Protein AF-A0A0N4VY64-F1 (afdb_monomer_lite)

pLDDT: mean 78.3, std 12.64, range [46.25, 90.62]

Foldseek 3Di:
DDDLPDDPVQLVQLLVQLPPVVPSDHDPLSVVSSVVQSVCVVVVHDRDNHHDLVSPDPVRNPPPPPPPPPPDD

Structure (mmCIF, N/CA/C/O backbone):
data_AF-A0A0N4VY64-F1
#
_entry.id   AF-A0A0N4VY64-F1
#
loop_
_atom_site.group_PDB
_atom_site.id
_atom_site.type_symbol
_atom_site.label_atom_id
_atom_site.label_alt_id
_atom_site.label_comp_id
_atom_site.label_asym_id
_atom_site.label_entity_id
_atom_site.label_seq_id
_atom_site.pdbx_PDB_ins_code
_atom_site.Cartn_x
_atom_site.Cartn_y
_atom_site.Cartn_z
_atom_site.occupancy
_atom_site.B_iso_or_equiv
_atom_site.auth_seq_id
_atom_site.auth_comp_id
_atom_site.auth_asym_id
_atom_site.auth_atom_id
_atom_site.pdbx_PDB_model_num
ATOM 1 N N . MET A 1 1 ? 0.550 13.161 8.190 1.00 46.25 1 MET A N 1
ATOM 2 C CA . MET A 1 1 ? 0.270 11.930 7.422 1.00 46.25 1 MET A CA 1
ATOM 3 C C . MET A 1 1 ? -0.921 11.209 8.045 1.00 46.25 1 MET A C 1
ATOM 5 O O . MET A 1 1 ? -0.707 10.282 8.797 1.00 46.25 1 MET A O 1
ATOM 9 N N . VAL A 1 2 ? -2.162 11.651 7.811 1.00 58.94 2 VAL A N 1
ATOM 10 C CA . VAL A 1 2 ? -3.379 10.869 8.123 1.00 58.94 2 VAL A CA 1
ATOM 11 C C . VAL A 1 2 ? -4.517 11.445 7.276 1.00 58.94 2 VAL A C 1
ATOM 13 O O . VAL A 1 2 ? -5.049 12.492 7.633 1.00 58.94 2 VAL A O 1
ATOM 16 N N . LYS A 1 3 ? -4.881 10.831 6.145 1.00 51.31 3 LYS A N 1
ATOM 17 C CA . LYS A 1 3 ? -6.150 11.167 5.458 1.00 51.31 3 LYS A CA 1
ATOM 18 C C . LYS A 1 3 ? -6.881 9.991 4.813 1.00 51.31 3 LYS A C 1
ATOM 20 O O . LYS A 1 3 ? -7.948 10.197 4.251 1.00 51.31 3 LYS A O 1
ATOM 25 N N . SER A 1 4 ? -6.417 8.764 4.996 1.00 54.78 4 SER A N 1
ATOM 26 C CA . SER A 1 4 ? -7.287 7.602 4.833 1.00 54.78 4 SER A CA 1
ATOM 27 C C . SER A 1 4 ? -7.941 7.389 6.195 1.00 54.78 4 SER A C 1
ATOM 29 O O . SER A 1 4 ? -7.247 7.048 7.148 1.00 54.78 4 SER A O 1
ATOM 31 N N . LYS A 1 5 ? -9.251 7.615 6.345 1.00 67.38 5 LYS A N 1
ATOM 32 C CA . LYS A 1 5 ? -10.003 7.322 7.590 1.00 67.38 5 LYS A CA 1
ATOM 33 C C . LYS A 1 5 ? -10.105 5.806 7.875 1.00 67.38 5 LYS A C 1
ATOM 35 O O . LYS A 1 5 ? -11.072 5.344 8.472 1.00 67.38 5 LYS A O 1
ATOM 40 N N . LEU A 1 6 ? -9.152 5.019 7.382 1.00 75.69 6 LEU A N 1
ATOM 41 C CA . LEU A 1 6 ? -9.166 3.570 7.437 1.00 75.69 6 LEU A CA 1
ATOM 42 C C . LEU A 1 6 ? -8.492 3.089 8.729 1.00 75.69 6 LEU A C 1
ATOM 44 O O . LEU A 1 6 ? -7.491 3.670 9.150 1.00 75.69 6 LEU A O 1
ATOM 48 N N . PRO A 1 7 ? -9.004 2.016 9.354 1.00 83.38 7 PRO A N 1
ATOM 49 C CA . PRO A 1 7 ? -8.360 1.402 10.508 1.00 83.38 7 PRO A CA 1
ATOM 50 C C . PRO A 1 7 ? -6.934 0.945 10.177 1.00 83.38 7 PRO A C 1
ATOM 52 O O . PRO A 1 7 ? -6.692 0.421 9.089 1.00 83.38 7 PRO A O 1
ATOM 55 N N . ASN A 1 8 ? -6.015 1.006 11.146 1.00 82.31 8 ASN A N 1
ATOM 56 C CA . ASN A 1 8 ? -4.651 0.477 10.982 1.00 82.31 8 ASN A CA 1
ATOM 57 C C . ASN A 1 8 ? -4.628 -1.003 10.560 1.00 82.31 8 ASN A C 1
ATOM 59 O O . ASN A 1 8 ? -3.767 -1.410 9.788 1.00 82.31 8 ASN A O 1
ATOM 63 N N . SER A 1 9 ? -5.607 -1.801 11.002 1.00 86.12 9 SER A N 1
ATOM 64 C CA . SER A 1 9 ? -5.755 -3.197 10.563 1.00 86.12 9 SER A CA 1
ATOM 65 C C . SER A 1 9 ? -5.978 -3.316 9.049 1.00 86.12 9 SER A C 1
ATOM 67 O O . SER A 1 9 ? -5.452 -4.224 8.411 1.00 86.12 9 SER A O 1
ATOM 69 N N . VAL A 1 10 ? -6.719 -2.375 8.459 1.00 86.62 10 VAL A N 1
ATOM 70 C CA . VAL A 1 10 ? -6.983 -2.324 7.017 1.00 86.62 10 VAL A CA 1
ATOM 71 C C . VAL A 1 10 ? -5.745 -1.846 6.268 1.00 86.62 10 VAL A C 1
ATOM 73 O O . VAL A 1 10 ? -5.362 -2.471 5.288 1.00 86.62 10 VAL A O 1
ATOM 76 N N . LEU A 1 11 ? -5.080 -0.798 6.760 1.00 87.25 11 LEU A N 1
ATOM 77 C CA . LEU A 1 11 ? -3.829 -0.310 6.171 1.00 87.25 11 LEU A CA 1
ATOM 78 C C . LEU A 1 11 ? -2.743 -1.394 6.163 1.00 87.25 11 LEU A C 1
ATOM 80 O O . LEU A 1 11 ? -2.068 -1.562 5.156 1.00 87.25 11 LEU A O 1
ATOM 84 N N . GLY A 1 12 ? -2.634 -2.192 7.230 1.00 89.00 12 GLY A N 1
ATOM 85 C CA . GLY A 1 12 ? -1.705 -3.323 7.283 1.00 89.00 12 GLY A CA 1
ATOM 86 C C . GLY A 1 12 ? -2.036 -4.438 6.284 1.00 89.00 12 GLY A C 1
ATOM 87 O O . GLY A 1 12 ? -1.126 -5.074 5.761 1.00 89.00 12 GLY A O 1
ATOM 88 N N . LYS A 1 13 ? -3.321 -4.668 5.980 1.00 88.88 13 LYS A N 1
ATOM 89 C CA . LYS A 1 13 ? -3.722 -5.591 4.903 1.00 88.88 13 LYS A CA 1
ATOM 90 C C . LYS A 1 13 ? -3.362 -5.033 3.530 1.00 88.88 13 LYS A C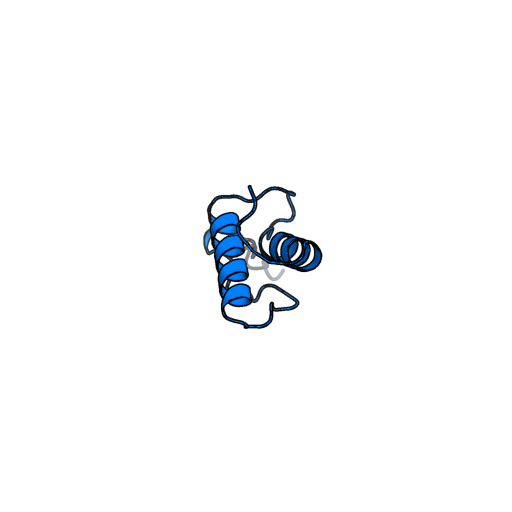 1
ATOM 92 O O . LYS A 1 13 ? -2.807 -5.763 2.724 1.00 88.88 13 LYS A O 1
ATOM 97 N N . ILE A 1 14 ? -3.648 -3.753 3.287 1.00 89.81 14 ILE A N 1
ATOM 98 C CA . ILE A 1 14 ? -3.320 -3.081 2.023 1.00 89.81 14 ILE A CA 1
ATOM 99 C C . ILE A 1 14 ? -1.814 -3.110 1.780 1.00 89.81 14 ILE A C 1
ATOM 101 O O . ILE A 1 14 ? -1.400 -3.465 0.688 1.00 89.81 14 ILE A O 1
ATOM 105 N N . TRP A 1 15 ? -1.014 -2.811 2.805 1.00 89.38 15 TRP A N 1
ATOM 106 C CA . TRP A 1 15 ? 0.441 -2.887 2.725 1.00 89.38 15 TRP A CA 1
ATOM 107 C C . TRP A 1 15 ? 0.904 -4.267 2.259 1.00 89.38 15 TRP A C 1
ATOM 109 O O . TRP A 1 15 ? 1.590 -4.373 1.257 1.00 89.38 15 TRP A O 1
ATOM 119 N N . LYS A 1 16 ? 0.451 -5.335 2.925 1.00 89.00 16 LYS A N 1
ATOM 120 C CA . LYS A 1 16 ? 0.811 -6.718 2.565 1.00 89.00 16 LYS A CA 1
ATOM 121 C C . LYS A 1 16 ? 0.341 -7.149 1.175 1.00 89.00 16 LYS A C 1
ATOM 123 O O . LYS A 1 16 ? 0.886 -8.099 0.633 1.00 89.00 16 LYS A O 1
ATOM 128 N N . LEU A 1 17 ? -0.722 -6.534 0.658 1.00 89.19 17 LEU A N 1
ATOM 129 C CA . LEU A 1 17 ? -1.224 -6.799 -0.691 1.00 89.19 17 LEU A CA 1
ATOM 130 C C . LEU A 1 17 ? -0.452 -6.013 -1.751 1.00 89.19 17 LEU A C 1
ATOM 132 O O . LEU A 1 17 ? -0.346 -6.482 -2.877 1.00 89.19 17 LEU A O 1
ATOM 136 N N . ALA A 1 18 ? 0.015 -4.816 -1.404 1.00 89.69 18 ALA A N 1
ATOM 137 C CA . ALA A 1 18 ? 0.732 -3.926 -2.302 1.00 89.69 18 ALA A CA 1
ATOM 138 C C . ALA A 1 18 ? 2.224 -4.263 -2.410 1.00 89.69 18 ALA A C 1
ATOM 140 O O . ALA A 1 18 ? 2.778 -4.107 -3.486 1.00 89.69 18 ALA A O 1
ATOM 141 N N . ASP A 1 19 ? 2.827 -4.737 -1.320 1.00 89.56 19 ASP A N 1
ATOM 142 C CA . ASP A 1 19 ? 4.200 -5.238 -1.231 1.00 89.56 19 ASP A CA 1
ATOM 143 C C . ASP A 1 19 ? 4.271 -6.635 -1.877 1.00 89.56 19 ASP A C 1
ATOM 145 O O . ASP A 1 19 ? 4.063 -7.669 -1.226 1.00 89.56 19 ASP A O 1
ATOM 149 N N . VAL A 1 20 ? 4.420 -6.656 -3.207 1.00 85.38 20 VAL A N 1
ATOM 150 C CA . VAL A 1 20 ? 4.310 -7.879 -4.018 1.00 85.38 20 VAL A CA 1
ATOM 151 C C . VAL A 1 20 ? 5.564 -8.731 -3.869 1.00 85.38 20 VAL A C 1
ATOM 153 O O . VAL A 1 20 ? 5.468 -9.961 -3.818 1.00 85.38 20 VAL A O 1
ATOM 156 N N . ASP A 1 21 ? 6.729 -8.093 -3.794 1.00 83.12 21 ASP A N 1
ATOM 157 C CA . ASP A 1 21 ? 8.017 -8.767 -3.639 1.00 83.12 21 ASP A CA 1
ATOM 158 C C . ASP A 1 21 ? 8.413 -9.024 -2.174 1.00 83.12 21 ASP A C 1
ATOM 160 O O . ASP A 1 21 ? 9.324 -9.819 -1.926 1.00 83.12 21 ASP A O 1
ATOM 164 N N . ARG A 1 22 ? 7.657 -8.481 -1.210 1.00 83.94 22 ARG A N 1
ATOM 165 C CA . ARG A 1 22 ? 7.854 -8.661 0.237 1.00 83.94 22 ARG A CA 1
ATOM 166 C C . ARG A 1 22 ? 9.203 -8.126 0.704 1.00 83.94 22 ARG A C 1
ATOM 168 O O . ARG A 1 22 ? 9.796 -8.695 1.628 1.00 83.94 22 ARG A O 1
ATOM 175 N N . ASP A 1 23 ? 9.687 -7.055 0.082 1.00 86.50 23 ASP A N 1
ATOM 176 C CA . ASP A 1 23 ? 10.939 -6.397 0.456 1.00 86.50 23 ASP A CA 1
ATOM 177 C C . ASP A 1 23 ? 10.767 -5.434 1.652 1.00 86.50 23 ASP A C 1
ATOM 179 O O . ASP A 1 23 ? 11.751 -4.986 2.255 1.00 86.50 23 ASP A O 1
ATOM 183 N N . GLY A 1 24 ? 9.516 -5.181 2.060 1.00 88.31 24 GLY A N 1
ATOM 184 C CA . GLY A 1 24 ? 9.162 -4.303 3.173 1.00 88.31 24 GLY A CA 1
ATOM 185 C C . GLY A 1 24 ? 9.190 -2.816 2.818 1.00 88.31 24 GLY A C 1
ATOM 186 O O . GLY A 1 24 ? 9.095 -1.972 3.716 1.00 88.31 24 GLY A O 1
ATOM 187 N N . GLN A 1 25 ? 9.313 -2.486 1.538 1.00 88.69 25 GLN A N 1
ATOM 188 C CA . GLN A 1 25 ? 9.216 -1.159 0.956 1.00 88.69 25 GLN A CA 1
ATOM 189 C C . GLN A 1 25 ? 8.112 -1.170 -0.113 1.00 88.69 25 GLN A C 1
ATOM 191 O O . GLN A 1 25 ? 7.482 -2.183 -0.374 1.00 88.69 25 GLN A O 1
ATOM 196 N N . LEU A 1 26 ? 7.762 0.005 -0.632 1.00 87.81 26 LEU A N 1
ATOM 197 C CA . LEU A 1 26 ? 6.834 0.110 -1.755 1.00 87.81 26 LEU A CA 1
ATOM 198 C C . LEU A 1 26 ? 7.521 0.954 -2.813 1.00 87.81 26 LEU A C 1
ATOM 200 O O . LEU A 1 26 ? 7.847 2.120 -2.557 1.00 87.81 26 LEU A O 1
ATOM 204 N N . ASP A 1 27 ? 7.732 0.377 -3.988 1.00 88.62 27 ASP A N 1
ATOM 205 C CA . ASP A 1 27 ? 8.145 1.146 -5.154 1.00 88.62 27 ASP A CA 1
ATOM 206 C C . ASP A 1 27 ? 6.983 1.989 -5.722 1.00 88.62 27 ASP A C 1
ATOM 208 O O . ASP A 1 27 ? 5.885 2.056 -5.163 1.00 88.62 27 ASP A O 1
ATOM 212 N N . ALA A 1 28 ? 7.222 2.711 -6.819 1.00 88.25 28 ALA A N 1
ATOM 213 C CA . ALA A 1 28 ? 6.200 3.574 -7.412 1.00 88.25 28 ALA A CA 1
ATOM 214 C C . ALA A 1 28 ? 4.958 2.794 -7.889 1.00 88.25 28 ALA A C 1
ATOM 216 O O . ALA A 1 28 ? 3.837 3.300 -7.767 1.00 88.25 28 ALA A O 1
ATOM 217 N N . ASP A 1 29 ? 5.150 1.576 -8.399 1.00 87.12 29 ASP A N 1
ATOM 218 C CA . ASP A 1 29 ? 4.077 0.723 -8.907 1.00 87.12 29 ASP A CA 1
ATOM 219 C C . ASP A 1 29 ? 3.273 0.117 -7.747 1.00 87.12 29 ASP A C 1
ATOM 221 O O . ASP A 1 29 ? 2.038 0.115 -7.754 1.00 87.12 29 ASP A O 1
ATOM 225 N N . GLU A 1 30 ? 3.961 -0.327 -6.700 1.00 89.56 30 GLU A N 1
ATOM 226 C CA . GLU A 1 30 ? 3.367 -0.868 -5.479 1.00 89.56 30 GLU A CA 1
ATOM 227 C C . GLU A 1 30 ? 2.656 0.215 -4.666 1.00 89.56 30 GLU A C 1
ATOM 229 O O . GLU A 1 30 ? 1.569 -0.001 -4.128 1.00 89.56 30 GLU A O 1
ATOM 234 N N . PHE A 1 31 ? 3.197 1.433 -4.632 1.00 89.69 31 PHE A N 1
ATOM 235 C CA . PHE A 1 31 ? 2.526 2.570 -4.016 1.00 89.69 31 PHE A CA 1
ATOM 236 C C . PHE A 1 31 ? 1.244 2.950 -4.769 1.00 89.69 31 PHE A C 1
ATOM 238 O O . PHE A 1 31 ? 0.215 3.233 -4.143 1.00 89.69 31 PHE A O 1
ATOM 245 N N . ALA A 1 32 ? 1.266 2.927 -6.106 1.00 89.62 32 ALA A N 1
ATOM 246 C CA . ALA A 1 32 ? 0.067 3.140 -6.914 1.00 89.62 32 ALA A CA 1
ATOM 247 C C . ALA A 1 32 ? -0.991 2.060 -6.630 1.00 89.62 32 ALA A C 1
ATOM 249 O O . ALA A 1 32 ? -2.171 2.383 -6.450 1.00 89.62 32 ALA A O 1
ATOM 250 N N . LEU A 1 33 ? -0.563 0.802 -6.496 1.00 88.75 33 LEU A N 1
ATOM 251 C CA . LEU A 1 33 ? -1.426 -0.309 -6.112 1.00 88.75 33 LEU A CA 1
ATOM 252 C C . LEU A 1 33 ? -2.014 -0.127 -4.702 1.00 88.75 33 LEU A C 1
ATOM 254 O O . LEU A 1 33 ? -3.221 -0.289 -4.508 1.00 88.75 33 LEU A O 1
ATOM 258 N N . ALA A 1 34 ? -1.201 0.271 -3.724 1.00 90.31 34 ALA A N 1
ATOM 259 C CA . ALA A 1 34 ? -1.659 0.561 -2.368 1.00 90.31 34 ALA A CA 1
ATOM 260 C C . ALA A 1 34 ? -2.730 1.660 -2.366 1.00 90.31 34 ALA A C 1
ATOM 262 O O . ALA A 1 34 ? -3.764 1.529 -1.708 1.00 90.31 34 ALA A O 1
ATOM 263 N N . ASN A 1 35 ? -2.518 2.730 -3.134 1.00 90.62 35 ASN A N 1
ATOM 264 C CA . ASN A 1 35 ? -3.465 3.835 -3.234 1.00 90.62 35 ASN A CA 1
ATOM 265 C C . ASN A 1 35 ? -4.779 3.411 -3.914 1.00 90.62 35 ASN A C 1
ATOM 267 O O . ASN A 1 35 ? -5.863 3.794 -3.472 1.00 90.62 35 ASN A O 1
ATOM 271 N N . TYR A 1 36 ? -4.700 2.556 -4.936 1.00 89.12 36 TYR A N 1
ATOM 272 C CA . TYR A 1 36 ? -5.872 1.946 -5.561 1.00 89.12 36 TYR A CA 1
ATOM 273 C C . TYR A 1 36 ? -6.688 1.119 -4.556 1.00 89.12 36 TYR A C 1
ATOM 275 O O . TYR A 1 36 ? -7.897 1.311 -4.439 1.00 89.12 36 TYR A O 1
ATOM 283 N N . LEU A 1 37 ? -6.035 0.265 -3.763 1.00 89.50 37 LEU A N 1
ATOM 284 C CA . LEU A 1 37 ? -6.693 -0.537 -2.725 1.00 89.50 37 LEU A CA 1
ATOM 285 C C . LEU A 1 37 ? -7.313 0.332 -1.615 1.00 89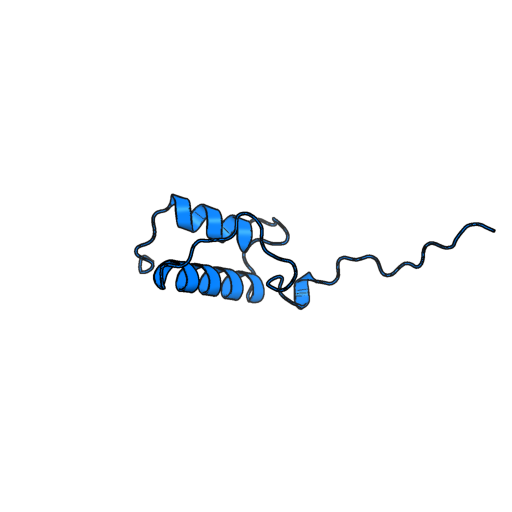.50 37 LEU A C 1
ATOM 287 O O . LEU A 1 37 ? -8.394 0.017 -1.111 1.00 89.50 37 LEU A O 1
ATOM 291 N N . ILE A 1 38 ? -6.665 1.443 -1.244 1.00 89.75 38 ILE A N 1
ATOM 292 C CA . ILE A 1 38 ? -7.231 2.434 -0.315 1.00 89.75 38 ILE A CA 1
ATOM 293 C C . ILE A 1 38 ? -8.523 3.018 -0.888 1.00 89.75 38 ILE A C 1
ATOM 295 O O . ILE A 1 38 ? -9.531 3.039 -0.181 1.00 89.75 38 ILE A O 1
ATOM 299 N N . ASN A 1 39 ? -8.510 3.461 -2.148 1.00 89.00 39 ASN A N 1
ATOM 300 C CA . ASN A 1 39 ? -9.689 4.027 -2.806 1.00 89.00 39 ASN A CA 1
ATOM 301 C C . ASN A 1 39 ? -10.821 3.006 -2.913 1.00 89.00 39 ASN A C 1
ATOM 303 O O . ASN A 1 39 ? -11.937 3.308 -2.505 1.00 89.00 39 ASN A O 1
ATOM 307 N N . LEU A 1 40 ? -10.511 1.774 -3.320 1.00 88.50 40 LEU A N 1
ATOM 308 C CA . LEU A 1 40 ? -11.471 0.674 -3.389 1.00 88.50 40 LEU A CA 1
ATOM 309 C C . LEU A 1 40 ? -12.170 0.467 -2.034 1.00 88.50 40 LEU A C 1
ATOM 311 O O . LEU A 1 40 ? -13.392 0.335 -1.950 1.00 88.50 40 LEU A O 1
ATOM 315 N N . LYS A 1 41 ? -11.409 0.525 -0.934 1.00 87.19 41 LYS A N 1
ATOM 316 C CA . LYS A 1 41 ? -11.984 0.409 0.408 1.00 87.19 41 LYS A CA 1
ATOM 317 C C . LYS A 1 41 ? -12.799 1.635 0.829 1.00 87.19 41 LYS A C 1
ATOM 319 O O . LYS A 1 41 ? -13.783 1.479 1.552 1.00 87.19 41 LYS A O 1
ATOM 324 N N . LEU A 1 42 ? -12.398 2.838 0.416 1.00 86.38 42 LEU A N 1
ATOM 325 C CA . LEU A 1 42 ? -13.143 4.077 0.668 1.00 86.38 42 LEU A CA 1
ATOM 326 C C . LEU A 1 42 ? -14.465 4.132 -0.111 1.00 86.38 42 LEU A C 1
ATOM 328 O O . LEU A 1 42 ? -15.438 4.672 0.406 1.00 86.38 42 LEU A O 1
ATOM 332 N N . GLU A 1 43 ? -14.517 3.523 -1.294 1.00 88.62 43 GLU A N 1
ATOM 333 C CA . GLU A 1 43 ? -15.733 3.332 -2.097 1.00 88.62 43 GLU A CA 1
ATOM 334 C C . GLU A 1 43 ? -16.701 2.305 -1.481 1.00 88.62 43 GLU A C 1
ATOM 336 O O . GLU A 1 43 ? -17.844 2.182 -1.914 1.00 88.62 43 GLU A O 1
ATOM 341 N N . GLY A 1 44 ? -16.277 1.599 -0.427 1.00 85.81 44 GLY A N 1
ATOM 342 C CA . GLY A 1 44 ? -17.096 0.626 0.295 1.00 85.81 44 GLY A CA 1
ATOM 343 C C . GLY A 1 44 ? -16.932 -0.811 -0.193 1.00 85.81 44 GLY A C 1
ATOM 344 O O . GLY A 1 44 ? -17.581 -1.706 0.348 1.00 85.81 44 GLY A O 1
ATOM 345 N N . HIS A 1 45 ? -16.040 -1.062 -1.153 1.00 87.06 45 HIS A N 1
ATOM 346 C CA . HIS A 1 45 ? -15.717 -2.414 -1.588 1.00 87.06 45 HIS A CA 1
ATOM 347 C C . HIS A 1 45 ? -14.870 -3.159 -0.544 1.00 87.06 45 HIS A C 1
ATOM 349 O O . HIS A 1 45 ? -14.187 -2.581 0.315 1.00 87.06 45 HIS A O 1
ATOM 355 N N . GLU A 1 46 ? -14.931 -4.485 -0.594 1.00 85.44 46 GLU A N 1
ATOM 356 C CA . GLU A 1 46 ? -14.099 -5.339 0.243 1.00 85.44 46 GLU A CA 1
ATOM 357 C C . GLU A 1 46 ? -12.721 -5.538 -0.383 1.00 85.44 46 GLU A C 1
ATOM 359 O O . GLU A 1 46 ? -12.573 -5.630 -1.600 1.00 85.44 46 GLU A O 1
ATOM 364 N N . LEU A 1 47 ? -11.697 -5.589 0.470 1.00 85.31 47 LEU A N 1
ATOM 365 C CA . LEU A 1 47 ? -10.345 -5.891 0.021 1.00 85.31 47 LEU A CA 1
ATOM 366 C C . LEU A 1 47 ? -10.238 -7.396 -0.241 1.00 85.31 47 LEU A C 1
ATOM 368 O O . LEU A 1 47 ? -10.679 -8.175 0.611 1.00 85.31 47 LEU A O 1
ATOM 372 N N . PRO A 1 48 ? -9.629 -7.812 -1.361 1.00 81.88 48 PRO A N 1
ATOM 373 C CA . PRO A 1 48 ? -9.390 -9.221 -1.618 1.00 81.88 48 PRO A CA 1
ATOM 374 C C . PRO A 1 48 ? -8.416 -9.799 -0.580 1.00 81.88 48 PRO A C 1
ATOM 376 O O . PRO A 1 48 ? -7.593 -9.084 -0.007 1.00 81.88 48 PRO A O 1
ATOM 379 N N . VAL A 1 49 ? -8.523 -11.104 -0.315 1.00 77.38 49 VAL A N 1
ATOM 380 C CA . VAL A 1 49 ? -7.636 -11.808 0.634 1.00 77.38 49 VAL A CA 1
ATOM 381 C C . VAL A 1 49 ? -6.226 -11.960 0.060 1.00 77.38 49 VAL A C 1
ATOM 383 O O . VAL A 1 49 ? -5.247 -11.891 0.799 1.00 77.38 49 VAL A O 1
ATOM 386 N N . GLU A 1 50 ? -6.133 -12.108 -1.259 1.00 78.31 50 GLU A N 1
ATOM 387 C CA . GLU A 1 50 ? -4.892 -12.214 -2.018 1.00 78.31 50 GLU A CA 1
ATOM 388 C C . GLU A 1 50 ? -4.958 -11.283 -3.225 1.00 78.31 50 GLU A C 1
ATOM 390 O O . GLU A 1 50 ? -6.029 -11.081 -3.803 1.00 78.31 50 GLU A O 1
ATOM 395 N N . LEU A 1 51 ? -3.817 -10.709 -3.611 1.00 79.25 51 LEU A N 1
ATOM 396 C CA . LEU A 1 51 ? -3.755 -9.832 -4.769 1.00 79.25 51 LEU A CA 1
ATOM 397 C C . LEU A 1 51 ? -3.975 -10.670 -6.041 1.00 79.25 51 LEU A C 1
ATOM 399 O O . LEU A 1 51 ? -3.163 -11.548 -6.344 1.00 79.25 51 LEU A O 1
ATOM 403 N N . PRO A 1 52 ? -5.051 -10.440 -6.810 1.00 78.38 52 PRO A N 1
ATOM 404 C CA . PRO A 1 52 ? -5.281 -11.218 -8.012 1.00 78.38 52 PRO A CA 1
ATOM 405 C C . PRO A 1 52 ? -4.223 -10.881 -9.073 1.00 78.38 52 PRO A C 1
ATOM 407 O O . PRO A 1 52 ? -3.836 -9.726 -9.242 1.00 78.38 52 PRO A O 1
ATOM 410 N N . LYS A 1 53 ? -3.797 -11.889 -9.847 1.00 71.94 53 LYS A N 1
ATOM 411 C CA . LYS A 1 53 ? -2.693 -11.786 -10.828 1.00 71.94 53 LYS A CA 1
ATOM 412 C C . LYS A 1 53 ? -2.843 -10.641 -11.843 1.00 71.94 53 LYS A C 1
ATOM 414 O O . LYS A 1 53 ? -1.850 -10.141 -12.361 1.00 71.94 53 LYS A O 1
ATOM 419 N N . HIS A 1 54 ? -4.074 -10.212 -12.126 1.00 75.06 54 HIS A N 1
ATOM 420 C CA . HIS A 1 54 ? -4.354 -9.107 -13.048 1.00 75.06 54 HIS A CA 1
ATOM 421 C C . HIS A 1 54 ? -4.122 -7.712 -12.439 1.00 75.06 54 HIS A C 1
ATOM 423 O O . HIS A 1 54 ? -3.929 -6.768 -13.200 1.00 75.06 54 HIS A O 1
ATOM 429 N N . LEU A 1 55 ? -4.121 -7.582 -11.106 1.00 76.38 55 LEU A N 1
ATOM 430 C CA . LEU A 1 55 ? -3.766 -6.349 -10.388 1.00 76.38 55 LEU A CA 1
ATOM 431 C C . LEU A 1 55 ? -2.275 -6.271 -10.045 1.00 76.38 55 LEU A C 1
ATOM 433 O O . LEU A 1 55 ? -1.814 -5.217 -9.621 1.00 76.38 55 LEU A O 1
ATOM 437 N N . VAL A 1 56 ? -1.516 -7.355 -10.245 1.00 78.62 56 VAL A N 1
ATOM 438 C CA . VAL A 1 56 ? -0.053 -7.324 -10.131 1.00 78.62 56 VAL A CA 1
ATOM 439 C C . VAL A 1 56 ? 0.487 -6.354 -11.185 1.00 78.62 56 VAL A C 1
ATOM 441 O O . VAL A 1 56 ? 0.156 -6.541 -12.370 1.00 78.62 56 VAL A O 1
ATOM 444 N N . PRO A 1 57 ? 1.292 -5.348 -10.789 1.00 74.62 57 PRO A N 1
ATOM 445 C CA . PRO A 1 57 ? 1.892 -4.410 -11.722 1.00 74.62 57 PRO A CA 1
ATOM 446 C C . PRO A 1 57 ? 2.663 -5.141 -12.827 1.00 74.62 57 PRO A C 1
ATOM 448 O O . PRO A 1 57 ? 3.318 -6.146 -12.538 1.00 74.62 57 PRO A O 1
ATOM 451 N N . PRO A 1 58 ? 2.622 -4.662 -14.084 1.00 71.88 58 PRO A N 1
ATOM 452 C CA . PRO A 1 58 ? 3.329 -5.297 -15.197 1.00 71.88 58 PRO A CA 1
ATOM 453 C C . PRO A 1 58 ? 4.816 -5.509 -14.898 1.00 71.88 58 PRO A C 1
ATOM 455 O O . PRO A 1 58 ? 5.332 -6.592 -15.152 1.00 71.88 58 PRO A O 1
ATOM 458 N N . SER A 1 59 ? 5.454 -4.523 -14.261 1.00 70.31 59 SER A N 1
ATOM 459 C CA . SER A 1 59 ? 6.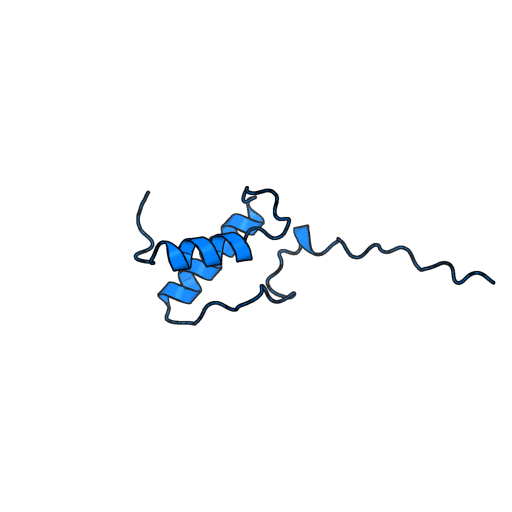868 -4.527 -13.868 1.00 70.31 59 SER A CA 1
ATOM 460 C C . SER A 1 59 ? 7.252 -5.673 -12.923 1.00 70.31 59 SER A C 1
ATOM 462 O O . SER A 1 59 ? 8.405 -6.083 -12.888 1.00 70.31 59 SER A O 1
ATOM 464 N N . LYS A 1 60 ? 6.291 -6.211 -12.160 1.00 69.25 60 LYS A N 1
ATOM 465 C CA . LYS A 1 60 ? 6.488 -7.323 -11.210 1.00 69.25 60 LYS A CA 1
ATOM 466 C C . LYS A 1 60 ? 5.934 -8.653 -11.738 1.00 69.25 60 LYS A C 1
ATOM 468 O O . LYS A 1 60 ? 5.997 -9.670 -11.052 1.00 69.25 60 LYS A O 1
ATOM 473 N N . ARG A 1 61 ? 5.353 -8.666 -12.944 1.00 70.00 61 ARG A N 1
ATOM 474 C CA . ARG A 1 61 ? 4.680 -9.839 -13.528 1.00 70.00 61 ARG A CA 1
ATOM 475 C C . ARG A 1 61 ? 5.671 -10.854 -14.133 1.00 70.00 61 ARG A C 1
ATOM 477 O O . ARG A 1 61 ? 5.276 -11.981 -14.407 1.00 70.00 61 ARG A O 1
ATOM 484 N N . GLU A 1 62 ? 6.947 -10.490 -14.283 1.00 57.88 62 GLU A N 1
ATOM 485 C CA . GLU A 1 62 ? 7.998 -11.261 -14.977 1.00 57.88 62 GLU A CA 1
ATOM 486 C C . GLU A 1 62 ? 8.904 -12.127 -14.071 1.00 57.88 62 GLU A C 1
ATOM 488 O O . GLU A 1 62 ? 10.096 -12.271 -14.327 1.00 57.88 62 GLU A O 1
ATOM 493 N N . MET A 1 63 ? 8.362 -12.773 -13.034 1.00 52.44 63 MET A N 1
ATOM 494 C CA . MET A 1 63 ? 9.049 -13.908 -12.379 1.00 52.44 63 MET A CA 1
ATOM 495 C C . MET A 1 63 ? 8.411 -15.263 -12.724 1.00 52.44 63 MET A C 1
ATOM 497 O O . MET A 1 63 ? 8.364 -16.175 -11.905 1.00 52.44 63 MET A O 1
ATOM 501 N N . GLU A 1 64 ? 7.937 -15.431 -13.957 1.00 53.06 64 GLU A N 1
ATOM 502 C CA . GLU A 1 64 ? 7.905 -16.766 -14.559 1.00 53.06 64 GLU A CA 1
ATOM 503 C C . GLU A 1 64 ? 9.245 -16.935 -15.282 1.00 53.06 64 GLU A C 1
ATOM 505 O O . GLU A 1 64 ? 9.497 -16.206 -16.245 1.00 53.06 64 GLU A O 1
ATOM 510 N N . PRO A 1 65 ? 10.146 -17.828 -14.832 1.00 52.53 65 PRO A N 1
ATOM 511 C CA . PRO A 1 65 ? 11.336 -18.122 -15.606 1.00 52.53 65 PRO A CA 1
ATOM 512 C C . PRO A 1 65 ? 10.885 -18.670 -16.961 1.00 52.53 65 PRO A C 1
ATOM 514 O O . PRO A 1 65 ? 10.422 -19.805 -17.058 1.00 52.53 65 PRO A O 1
ATOM 517 N N . VAL A 1 66 ? 11.046 -17.865 -18.014 1.00 56.31 66 VAL A N 1
ATOM 518 C CA . VAL A 1 66 ? 10.968 -18.295 -19.416 1.00 56.31 66 VAL A CA 1
ATOM 519 C C . VAL A 1 66 ? 12.218 -19.123 -19.720 1.00 56.31 66 VAL A C 1
ATOM 521 O O . VAL A 1 66 ? 13.036 -18.787 -20.567 1.00 56.31 66 VAL A O 1
ATOM 524 N N . TYR A 1 67 ? 12.413 -20.205 -18.976 1.00 57.00 67 TYR A N 1
ATOM 525 C CA . TYR A 1 67 ? 13.267 -21.284 -19.419 1.00 57.00 67 TYR A CA 1
ATOM 526 C C . TYR A 1 67 ? 12.309 -22.373 -19.875 1.00 57.00 67 TYR A C 1
ATOM 528 O O . TYR A 1 67 ? 11.643 -22.971 -19.023 1.00 57.00 67 TYR A O 1
ATOM 536 N N . PRO A 1 68 ? 12.173 -22.620 -21.194 1.00 63.09 68 PRO A N 1
ATOM 537 C CA . PRO A 1 68 ? 11.607 -23.886 -21.618 1.00 63.09 68 PRO A CA 1
ATOM 538 C C . PRO A 1 68 ? 12.415 -24.955 -20.889 1.00 63.09 68 PRO A C 1
ATOM 540 O O . PRO A 1 68 ? 13.647 -24.967 -20.973 1.00 63.09 68 PRO A O 1
ATOM 543 N N . LYS A 1 69 ? 11.735 -25.776 -20.082 1.00 61.31 69 LYS A N 1
ATOM 544 C CA . LYS A 1 69 ? 12.354 -26.98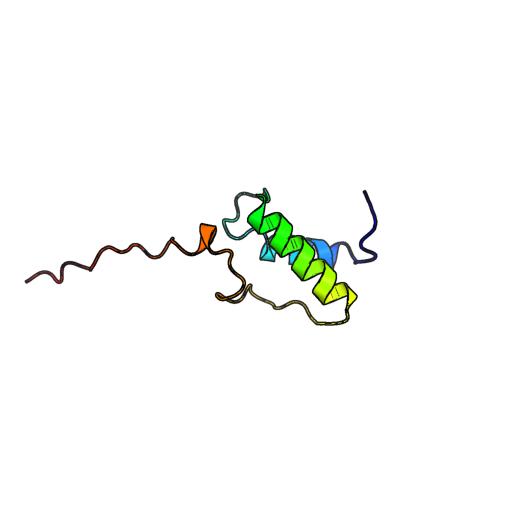9 -19.565 1.00 61.31 69 LYS A CA 1
ATOM 545 C C . LYS A 1 69 ? 12.848 -27.715 -20.807 1.00 61.31 69 LYS A C 1
ATOM 547 O O . LYS A 1 69 ? 12.047 -28.027 -21.681 1.00 61.31 69 LYS A O 1
ATOM 552 N N . LEU A 1 70 ? 14.166 -27.833 -20.935 1.00 67.31 70 LEU A N 1
ATOM 553 C CA . LEU A 1 70 ? 14.759 -28.777 -21.863 1.00 67.31 70 LEU A CA 1
ATOM 554 C C . LEU A 1 70 ? 14.262 -30.119 -21.348 1.00 67.31 70 LEU A C 1
ATOM 556 O O . LEU A 1 70 ? 14.723 -30.580 -20.308 1.00 67.31 70 LEU A O 1
ATOM 560 N N . ASP A 1 71 ? 13.204 -30.630 -21.968 1.00 66.56 71 ASP A N 1
ATOM 561 C CA . ASP A 1 71 ? 12.773 -31.996 -21.757 1.00 66.56 71 ASP A CA 1
ATOM 562 C C . ASP A 1 71 ? 13.989 -32.854 -22.129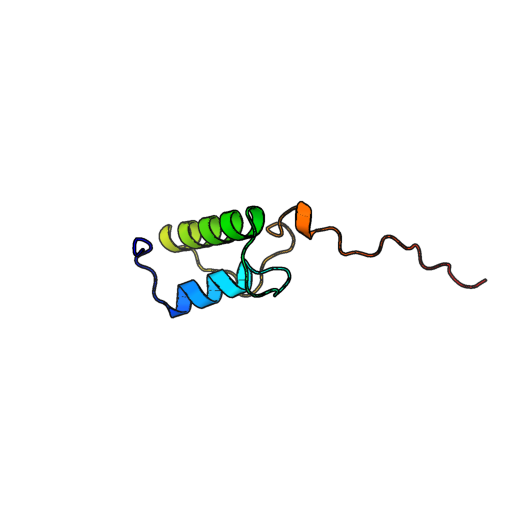 1.00 66.56 71 ASP A C 1
ATOM 564 O O . ASP A 1 71 ? 14.402 -32.870 -23.289 1.00 66.56 71 ASP A O 1
ATOM 568 N N . ASP A 1 72 ? 14.643 -33.422 -21.112 1.00 62.03 72 ASP A N 1
ATOM 569 C CA . ASP A 1 72 ? 15.781 -34.320 -21.273 1.00 62.03 72 ASP A CA 1
ATOM 570 C C . ASP A 1 72 ? 15.354 -35.482 -22.193 1.00 62.03 72 ASP A C 1
ATOM 572 O O . ASP A 1 72 ? 14.423 -36.226 -21.869 1.00 62.03 72 ASP A O 1
ATOM 576 N N . GLU A 1 73 ? 16.002 -35.570 -23.358 1.00 60.88 73 GLU A N 1
ATOM 577 C CA . GLU A 1 73 ? 15.814 -36.592 -24.404 1.00 60.88 73 GLU A CA 1
ATOM 578 C C . GLU A 1 73 ? 16.379 -37.962 -23.988 1.00 60.88 73 GLU A C 1
ATOM 580 O O . GLU A 1 73 ? 17.483 -38.002 -23.389 1.00 60.88 73 GLU A O 1
#

Organism: Haemonchus placei (NCBI:txid6290)

Secondary structure (DSSP, 8-state):
-------HHHHHHHHHHH-SS-SSS--HHHHHHHHHHHHHHHTTPPPPSS--TTTS-GGG---S---------

Radius of gyration: 15.78 Å; chains: 1; bounding box: 33×48×35 Å

Sequence (73 aa):
MVKSKLPNSVLGKIWKLADVDRDGQLDADEFALANYLINLKLEGHELPVELPKHLVPPSKREMEPVYPKLDDE

InterPro domains:
  IPR000261 EH domain [PF12763] (2-63)
  IPR000261 EH domain [PS50031] (1-62)
  IPR000261 EH domain [SM00027] (1-61)
  IPR000261 EH domain [cd00052] (1-43)
  IPR002048 EF-hand domain [PS50222] (6-41)
  IPR011992 EF-hand domain pair [SS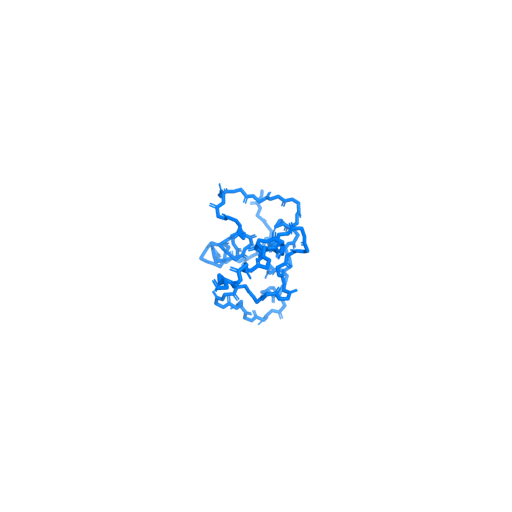F47473] (1-61)
  IPR018247 EF-Hand 1, calcium-binding site [PS00018] (19-31)